Protein AF-A0A9X4IAJ9-F1 (afdb_monomer)

Organism: NCBI:txid2995413

Structure (mmCIF, N/CA/C/O backbone):
data_AF-A0A9X4IAJ9-F1
#
_entry.id   AF-A0A9X4IAJ9-F1
#
loop_
_atom_site.group_PDB
_atom_site.id
_atom_site.type_symbol
_atom_site.label_atom_id
_atom_site.label_alt_id
_atom_site.label_comp_id
_atom_site.label_asym_id
_atom_site.label_entity_id
_atom_site.label_seq_id
_atom_site.pdbx_PDB_ins_code
_atom_site.Cartn_x
_atom_site.Cartn_y
_atom_site.Cartn_z
_atom_site.occupancy
_atom_site.B_iso_or_equiv
_atom_site.auth_seq_id
_atom_site.auth_comp_id
_atom_site.auth_asym_id
_atom_site.auth_atom_id
_atom_site.pdbx_PDB_model_num
ATOM 1 N N . MET A 1 1 ? 5.562 -32.576 -17.576 1.00 44.84 1 MET A N 1
ATOM 2 C CA . MET A 1 1 ? 6.599 -32.861 -16.559 1.00 44.84 1 MET A CA 1
ATOM 3 C C . MET A 1 1 ? 6.839 -31.583 -15.766 1.00 44.84 1 MET A C 1
ATOM 5 O O . MET A 1 1 ? 7.317 -30.620 -16.348 1.00 44.84 1 MET A O 1
ATOM 9 N N . PHE A 1 2 ? 6.427 -31.526 -14.494 1.00 51.34 2 PHE A N 1
ATOM 10 C CA . PHE A 1 2 ? 6.682 -30.369 -13.624 1.00 51.34 2 PHE A CA 1
ATOM 11 C C . PHE A 1 2 ? 8.176 -30.304 -13.288 1.00 51.34 2 PHE A C 1
ATOM 13 O O . PHE A 1 2 ? 8.746 -31.276 -12.798 1.00 51.34 2 PHE A O 1
ATOM 20 N N . ASN A 1 3 ? 8.814 -29.182 -13.615 1.00 57.59 3 ASN A N 1
ATOM 21 C CA . ASN A 1 3 ? 10.263 -29.026 -13.544 1.00 57.59 3 ASN A CA 1
ATOM 22 C 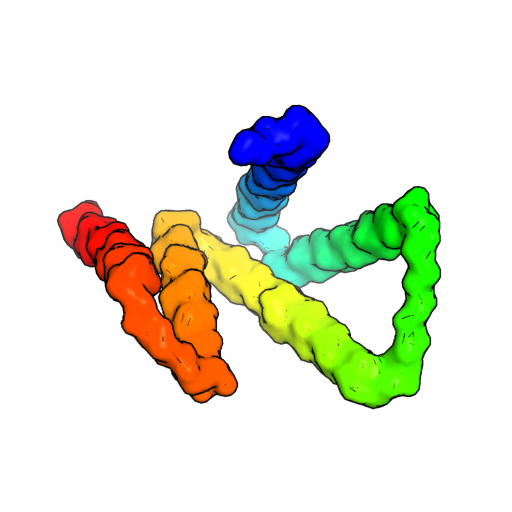C . ASN A 1 3 ? 10.706 -28.733 -12.096 1.00 57.59 3 ASN A C 1
ATOM 24 O O . ASN A 1 3 ? 10.106 -27.893 -11.423 1.00 57.59 3 ASN A O 1
ATOM 28 N N . TYR A 1 4 ? 11.769 -29.377 -11.607 1.00 61.16 4 TYR A N 1
ATOM 29 C CA . TYR A 1 4 ? 12.241 -29.246 -10.214 1.00 61.16 4 TYR A CA 1
ATOM 30 C C . TYR A 1 4 ? 12.636 -27.798 -9.846 1.00 61.16 4 TYR A C 1
ATOM 32 O O . TYR A 1 4 ? 12.451 -27.357 -8.711 1.00 61.16 4 TYR A O 1
ATOM 40 N N . GLN A 1 5 ? 13.098 -27.007 -10.825 1.00 62.19 5 GLN A N 1
ATOM 41 C CA . GLN A 1 5 ? 13.357 -25.572 -10.640 1.00 62.19 5 GLN A CA 1
ATOM 42 C C . GLN A 1 5 ? 12.083 -24.754 -10.389 1.00 62.19 5 GLN A C 1
ATOM 44 O O . GLN A 1 5 ? 12.119 -23.793 -9.625 1.00 62.19 5 GLN A O 1
ATOM 49 N N . GLN A 1 6 ? 10.949 -25.149 -10.970 1.00 65.31 6 GLN A N 1
ATOM 50 C CA . GLN A 1 6 ? 9.673 -24.470 -10.750 1.00 65.31 6 GLN A CA 1
ATOM 51 C C . GLN A 1 6 ? 9.140 -24.753 -9.341 1.00 65.31 6 GLN A C 1
ATOM 53 O O . GLN A 1 6 ? 8.637 -23.843 -8.693 1.00 65.31 6 GLN A O 1
ATOM 58 N N . ILE A 1 7 ? 9.347 -25.968 -8.820 1.00 65.81 7 ILE A N 1
ATOM 59 C CA . ILE A 1 7 ? 8.958 -26.351 -7.451 1.00 65.81 7 ILE A CA 1
ATOM 60 C C . ILE A 1 7 ? 9.735 -25.536 -6.404 1.00 65.81 7 ILE A C 1
ATOM 62 O O . ILE A 1 7 ? 9.128 -24.982 -5.489 1.00 65.81 7 ILE A O 1
ATOM 66 N N . ASN A 1 8 ? 11.054 -25.379 -6.560 1.00 73.00 8 ASN A N 1
ATOM 67 C CA . ASN A 1 8 ? 11.853 -24.546 -5.648 1.00 73.00 8 ASN A CA 1
ATOM 68 C C . ASN A 1 8 ? 11.463 -23.059 -5.697 1.00 73.00 8 ASN A C 1
ATOM 70 O O . ASN A 1 8 ? 11.495 -22.378 -4.671 1.00 73.00 8 ASN A O 1
ATOM 74 N N . SER A 1 9 ? 11.072 -22.551 -6.867 1.00 78.81 9 SER A N 1
ATOM 75 C CA . SER A 1 9 ? 10.577 -21.177 -7.008 1.00 78.81 9 SER A CA 1
ATOM 76 C C . SER A 1 9 ? 9.196 -20.982 -6.377 1.00 78.81 9 SER A C 1
ATOM 78 O O . SER A 1 9 ? 8.953 -19.938 -5.774 1.00 78.81 9 SER A O 1
ATOM 80 N N . ILE A 1 10 ? 8.318 -21.993 -6.439 1.00 86.50 10 ILE A N 1
ATOM 81 C CA . ILE A 1 10 ? 6.991 -21.952 -5.804 1.00 86.50 10 ILE A CA 1
ATOM 82 C C . ILE A 1 10 ? 7.128 -21.808 -4.285 1.00 86.50 10 ILE A C 1
ATOM 84 O O . ILE A 1 10 ? 6.515 -20.912 -3.709 1.00 86.50 10 ILE A O 1
ATOM 88 N N . TRP A 1 11 ? 7.969 -22.619 -3.637 1.00 87.50 11 TRP A N 1
ATOM 89 C CA . TRP A 1 11 ? 8.162 -22.537 -2.183 1.00 87.50 11 TRP A CA 1
ATOM 90 C C . TRP A 1 11 ? 8.704 -21.180 -1.730 1.00 87.50 11 TRP A C 1
ATOM 92 O O . TRP A 1 11 ? 8.230 -20.636 -0.733 1.00 87.50 11 TRP A O 1
ATOM 102 N N . LYS A 1 12 ? 9.646 -20.595 -2.484 1.00 86.69 12 LYS A N 1
ATOM 103 C CA . LYS A 1 12 ? 10.143 -19.236 -2.217 1.00 86.69 12 LYS A CA 1
ATOM 104 C C . LYS A 1 12 ? 9.031 -18.193 -2.352 1.00 86.69 12 LYS A C 1
ATOM 106 O O . LYS A 1 12 ? 8.896 -17.345 -1.477 1.00 86.69 12 LYS A O 1
ATOM 111 N N . GLY A 1 13 ? 8.206 -18.287 -3.398 1.00 88.62 13 GLY A N 1
ATOM 112 C CA . GLY A 1 13 ? 7.057 -17.400 -3.599 1.00 88.62 13 GLY A CA 1
ATOM 113 C C . GLY A 1 13 ? 6.040 -17.483 -2.460 1.00 88.62 13 GLY A C 1
ATOM 114 O O . GLY A 1 13 ? 5.653 -16.453 -1.910 1.00 88.62 13 GLY A O 1
ATOM 115 N N . VAL A 1 14 ? 5.675 -18.699 -2.039 1.00 92.88 14 VAL A N 1
ATOM 116 C CA . VAL A 1 14 ? 4.788 -18.915 -0.883 1.00 92.88 14 VAL A CA 1
ATOM 117 C C . VAL A 1 14 ? 5.377 -18.256 0.362 1.00 92.88 14 VAL A C 1
ATOM 119 O O . VAL A 1 14 ? 4.699 -17.468 1.017 1.00 92.88 14 VAL A O 1
ATOM 122 N N . LEU A 1 15 ? 6.657 -18.496 0.646 1.00 93.44 15 LEU A N 1
ATOM 123 C CA . LEU A 1 15 ? 7.323 -17.947 1.824 1.00 93.44 15 LEU A CA 1
ATOM 124 C C . LEU A 1 15 ? 7.335 -16.407 1.814 1.00 93.44 15 LEU A C 1
ATOM 126 O O . LEU A 1 15 ? 7.013 -15.789 2.828 1.00 93.44 15 LEU A O 1
ATOM 130 N N . TYR A 1 16 ? 7.593 -15.780 0.662 1.00 91.44 16 TYR A N 1
ATOM 131 C CA . TYR A 1 16 ? 7.508 -14.323 0.521 1.00 91.44 16 TYR A CA 1
ATOM 132 C C . TYR A 1 16 ? 6.089 -13.784 0.716 1.00 91.44 16 TYR A C 1
ATOM 134 O O . TYR A 1 16 ? 5.925 -12.780 1.405 1.00 91.44 16 TYR A O 1
ATOM 142 N N . THR A 1 17 ? 5.059 -14.442 0.175 1.00 93.31 17 THR A N 1
ATOM 143 C CA . THR A 1 17 ? 3.665 -13.992 0.359 1.00 93.31 17 THR A CA 1
ATOM 144 C C . THR A 1 17 ? 3.195 -14.107 1.807 1.00 93.31 17 THR A C 1
ATOM 146 O O . THR A 1 17 ? 2.504 -13.210 2.293 1.00 93.31 17 THR A O 1
ATOM 149 N N . VAL A 1 18 ? 3.608 -15.157 2.524 1.00 94.56 18 VAL A N 1
ATOM 150 C CA . VAL A 1 18 ? 3.303 -15.324 3.952 1.00 94.56 18 VAL A CA 1
ATOM 151 C C . VAL A 1 18 ? 3.963 -14.214 4.767 1.00 94.56 18 VAL A C 1
ATOM 153 O O . VAL A 1 18 ? 3.284 -13.554 5.552 1.00 94.56 18 VAL A O 1
ATOM 156 N N . ILE A 1 19 ? 5.255 -13.953 4.539 1.00 95.06 19 ILE A N 1
ATOM 157 C CA . ILE A 1 19 ? 5.979 -12.867 5.217 1.00 95.06 19 ILE A CA 1
ATOM 158 C C . ILE A 1 19 ? 5.342 -11.510 4.897 1.00 95.06 19 ILE A C 1
ATOM 160 O O . ILE A 1 19 ? 5.079 -10.731 5.810 1.00 95.06 19 ILE A O 1
ATOM 164 N N . ALA A 1 20 ? 5.046 -11.236 3.624 1.00 91.06 20 ALA A N 1
ATOM 165 C CA . ALA A 1 20 ? 4.434 -9.981 3.200 1.00 91.06 20 ALA A CA 1
ATOM 166 C C . ALA A 1 20 ? 3.064 -9.764 3.859 1.00 91.06 20 ALA A C 1
ATOM 168 O O . ALA A 1 20 ? 2.818 -8.705 4.431 1.00 91.06 20 ALA A O 1
ATOM 169 N N . THR A 1 21 ? 2.196 -10.778 3.846 1.00 92.38 21 THR A N 1
ATOM 170 C CA . THR A 1 21 ? 0.859 -10.689 4.456 1.00 92.38 21 THR A CA 1
ATOM 171 C C . THR A 1 21 ? 0.957 -10.484 5.965 1.00 92.38 21 THR A C 1
ATOM 173 O O . THR A 1 21 ? 0.247 -9.649 6.519 1.00 92.38 21 THR A O 1
ATOM 176 N N . TYR A 1 22 ? 1.879 -11.185 6.629 1.00 93.44 22 TYR A N 1
ATOM 177 C CA . TYR A 1 22 ? 2.120 -11.031 8.062 1.00 93.44 22 TYR A CA 1
ATOM 178 C C . TYR A 1 22 ? 2.578 -9.608 8.423 1.00 93.44 22 TYR A C 1
ATOM 180 O O . TYR A 1 22 ? 2.026 -8.993 9.338 1.00 93.44 22 TYR A O 1
ATOM 188 N N . LEU A 1 23 ? 3.526 -9.049 7.664 1.00 92.31 23 LEU A N 1
ATOM 189 C CA . LEU A 1 23 ? 3.985 -7.667 7.832 1.00 92.31 23 LEU A CA 1
ATOM 190 C C . LEU A 1 23 ? 2.853 -6.653 7.612 1.00 92.31 23 LEU A C 1
ATOM 192 O O . LEU A 1 23 ? 2.701 -5.725 8.408 1.00 92.31 23 LEU A O 1
ATOM 196 N N . VAL A 1 24 ? 2.025 -6.850 6.581 1.00 89.44 24 VAL A N 1
ATOM 197 C CA . VAL A 1 24 ? 0.851 -6.002 6.308 1.00 89.44 24 VAL A CA 1
ATOM 198 C C . VAL A 1 24 ? -0.159 -6.069 7.456 1.00 89.44 24 VAL A C 1
ATOM 200 O O . VAL A 1 24 ? -0.683 -5.035 7.874 1.00 89.44 24 VAL A O 1
ATOM 203 N N . SER A 1 25 ? -0.415 -7.255 8.011 1.00 89.75 25 SER A N 1
ATOM 204 C CA . SER A 1 25 ? -1.304 -7.414 9.165 1.00 89.75 25 SER A CA 1
ATOM 205 C C . SER A 1 25 ? -0.781 -6.684 10.403 1.00 89.75 25 SER A C 1
ATOM 207 O O . SER A 1 25 ? -1.552 -5.968 11.042 1.00 89.75 25 SER A O 1
ATOM 209 N N . ILE A 1 26 ? 0.516 -6.802 10.715 1.00 90.31 26 ILE A N 1
ATOM 210 C CA . ILE A 1 26 ? 1.138 -6.056 11.822 1.00 90.31 26 ILE A CA 1
ATOM 211 C C . ILE A 1 26 ? 1.002 -4.548 11.595 1.00 90.31 26 ILE A C 1
ATOM 213 O O . ILE A 1 26 ? 0.584 -3.832 12.507 1.00 90.31 26 ILE A O 1
ATOM 217 N N . GLY A 1 27 ? 1.307 -4.076 10.382 1.00 87.00 27 GLY A N 1
ATOM 218 C CA . GLY A 1 27 ? 1.175 -2.667 10.013 1.00 87.00 27 GLY A CA 1
ATOM 219 C C . GLY A 1 27 ? -0.243 -2.148 10.241 1.00 87.00 27 GLY A C 1
ATOM 220 O O . GLY A 1 27 ? -0.429 -1.163 10.949 1.00 87.00 27 GLY A O 1
ATOM 221 N N . ASN A 1 28 ? -1.256 -2.863 9.746 1.00 87.88 28 ASN A N 1
ATOM 222 C CA . ASN A 1 28 ? -2.659 -2.482 9.918 1.00 87.88 28 ASN A CA 1
ATOM 223 C C . ASN A 1 28 ? -3.097 -2.461 11.392 1.00 87.88 28 ASN A C 1
ATOM 225 O O . ASN A 1 28 ? -3.819 -1.548 11.797 1.00 87.88 28 ASN A O 1
ATOM 229 N N . ILE A 1 29 ? -2.655 -3.422 12.213 1.00 87.31 29 ILE A N 1
ATOM 230 C CA . ILE A 1 29 ? -2.967 -3.443 13.651 1.00 87.31 29 ILE A CA 1
ATOM 231 C C . ILE A 1 29 ? -2.331 -2.235 14.341 1.00 87.31 29 ILE A C 1
ATOM 233 O O . ILE A 1 29 ? -3.039 -1.505 15.038 1.00 87.31 29 ILE A O 1
ATOM 237 N N . MET A 1 30 ? -1.041 -1.986 14.103 1.00 86.31 30 MET A N 1
ATOM 238 C CA . MET A 1 30 ? -0.316 -0.854 14.683 1.00 86.31 30 MET A CA 1
ATOM 239 C C . MET A 1 30 ?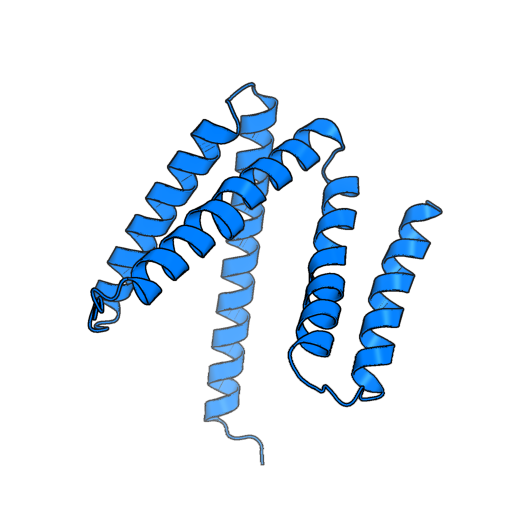 -0.944 0.481 14.267 1.00 86.31 30 MET A C 1
ATOM 241 O O . MET A 1 30 ? -1.282 1.294 15.126 1.00 86.31 30 MET A O 1
ATOM 245 N N . SER A 1 31 ? -1.205 0.676 12.972 1.00 85.31 31 SER A N 1
ATOM 246 C CA . SER A 1 31 ? -1.863 1.878 12.451 1.00 85.31 31 SER A CA 1
ATOM 247 C C . SER A 1 31 ? -3.269 2.061 13.024 1.00 85.31 31 SER A C 1
ATOM 249 O O . SER A 1 31 ? -3.629 3.173 13.414 1.00 85.31 31 SER A O 1
ATOM 251 N N . SER A 1 32 ? -4.057 0.987 13.157 1.00 8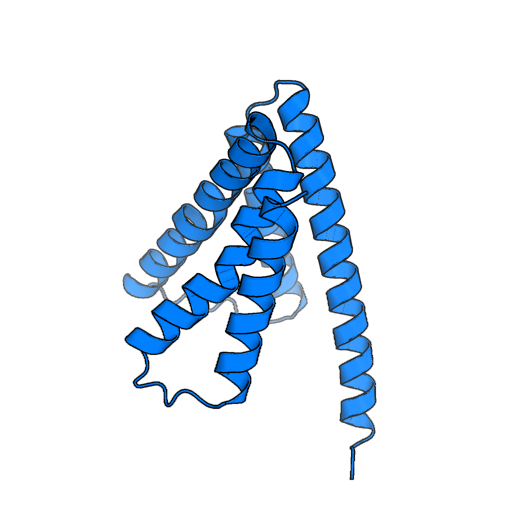1.19 32 SER A N 1
ATOM 252 C CA . SER A 1 32 ? -5.385 1.062 13.781 1.00 81.19 32 SER A CA 1
ATOM 253 C C . SER A 1 32 ? -5.305 1.419 15.270 1.00 81.19 32 SER A C 1
ATOM 255 O O . SER A 1 32 ? -6.136 2.177 15.770 1.00 81.19 32 SER A O 1
ATOM 257 N N . HIS A 1 33 ? -4.290 0.916 15.977 1.00 83.19 33 HIS A N 1
ATOM 258 C CA . HIS A 1 33 ? -4.074 1.189 17.392 1.00 83.19 33 HIS A CA 1
ATOM 259 C C . HIS A 1 33 ? -3.665 2.650 17.611 1.00 83.19 33 HIS A C 1
ATOM 261 O O . HIS A 1 33 ? -4.282 3.338 18.423 1.00 83.19 33 HIS A O 1
ATOM 267 N N . MET A 1 34 ? -2.712 3.158 16.824 1.00 83.31 34 MET A N 1
ATOM 268 C CA . MET A 1 34 ? -2.300 4.568 16.844 1.00 83.31 34 MET A CA 1
ATOM 269 C C . MET A 1 34 ? -3.473 5.505 16.514 1.00 83.31 34 MET A C 1
ATOM 271 O O . MET A 1 34 ? -3.687 6.502 17.203 1.00 83.31 34 MET 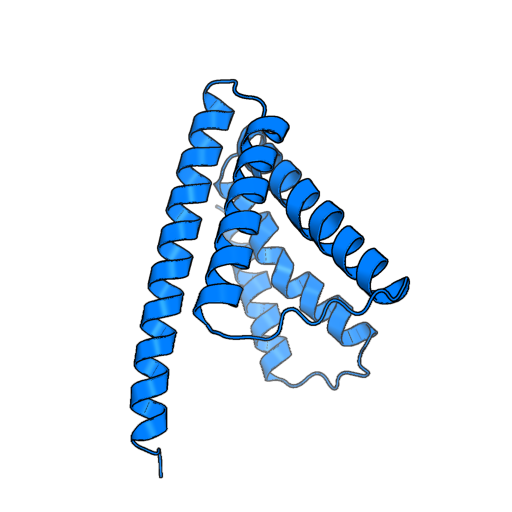A O 1
ATOM 275 N N . SER A 1 35 ? -4.300 5.133 15.532 1.00 81.06 35 SER A N 1
ATOM 276 C CA . SER A 1 35 ? -5.491 5.902 15.135 1.00 81.06 35 SER A CA 1
ATOM 277 C C . SER A 1 35 ? -6.557 5.978 16.240 1.00 81.06 35 SER A C 1
ATOM 279 O O . SER A 1 35 ? -7.265 6.985 16.345 1.00 81.06 35 SER A O 1
ATOM 281 N N . LYS A 1 36 ? -6.672 4.932 17.077 1.00 78.19 36 LYS A N 1
ATOM 282 C CA . LYS A 1 36 ? -7.556 4.889 18.260 1.00 78.19 36 LYS A CA 1
ATOM 283 C C . LYS A 1 36 ? -7.014 5.700 19.439 1.00 78.19 36 LYS A C 1
ATOM 285 O O . LYS A 1 36 ? -7.808 6.223 20.211 1.00 78.19 36 LYS A O 1
ATOM 290 N N . GLN A 1 37 ? -5.694 5.841 19.560 1.00 80.81 37 GLN A N 1
ATOM 291 C CA . GLN A 1 37 ? -5.042 6.659 20.592 1.00 80.81 37 GLN A CA 1
ATOM 292 C C . GLN A 1 37 ? -5.093 8.174 20.307 1.00 80.81 37 GLN A C 1
ATOM 294 O O . GLN A 1 37 ? -4.531 8.960 21.062 1.00 80.81 37 GLN A O 1
ATOM 299 N N . GLY A 1 38 ? -5.763 8.601 19.232 1.00 75.75 38 GLY A N 1
ATOM 300 C CA . GLY A 1 38 ? -5.917 10.018 18.890 1.00 75.75 38 GLY A CA 1
ATOM 301 C C . GLY A 1 38 ? -4.773 10.600 18.059 1.00 75.75 38 GLY A C 1
ATOM 302 O O . GLY A 1 38 ? -4.787 11.797 17.787 1.00 75.75 38 GLY A O 1
ATOM 303 N N . ILE A 1 39 ? -3.816 9.777 17.612 1.00 79.81 39 ILE A N 1
ATOM 304 C CA . ILE A 1 39 ? -2.816 10.199 16.626 1.00 79.81 39 ILE A CA 1
ATOM 305 C C . ILE A 1 39 ? -3.527 10.408 15.288 1.00 79.81 39 ILE A C 1
ATOM 307 O O . ILE A 1 39 ? -4.352 9.588 14.871 1.00 79.81 39 ILE A O 1
ATOM 311 N N . ASP A 1 40 ? -3.210 11.516 14.622 1.00 84.44 40 ASP A N 1
ATOM 312 C CA . ASP A 1 40 ? -3.777 11.824 13.319 1.00 84.44 40 ASP A CA 1
ATOM 313 C C . ASP A 1 40 ? -3.355 10.780 12.270 1.00 84.44 40 ASP A C 1
ATOM 315 O O . ASP A 1 40 ? -2.168 10.476 12.088 1.00 84.44 40 ASP A O 1
ATOM 319 N N . VAL A 1 41 ? -4.354 10.230 11.577 1.00 84.50 41 VAL A N 1
ATOM 320 C CA . VAL A 1 41 ? -4.204 9.140 10.601 1.00 84.50 41 VAL A CA 1
ATOM 321 C C . VAL A 1 41 ? -3.340 9.592 9.428 1.00 84.50 41 VAL A C 1
ATOM 323 O O . VAL A 1 41 ? -2.527 8.816 8.916 1.00 84.50 41 VAL A O 1
ATOM 326 N N . VAL A 1 42 ? -3.469 10.863 9.039 1.00 87.00 42 VAL A N 1
ATOM 327 C CA . VAL A 1 42 ? -2.709 11.458 7.936 1.00 87.00 42 VAL A CA 1
ATOM 328 C C . VAL A 1 42 ? -1.219 11.479 8.264 1.00 87.00 42 VAL A C 1
ATOM 330 O O . VAL A 1 42 ? -0.406 11.017 7.460 1.00 87.00 42 VAL A O 1
ATOM 333 N N . SER A 1 43 ? -0.851 11.951 9.459 1.00 87.75 43 SER A N 1
ATOM 334 C CA . SER A 1 43 ? 0.550 12.040 9.887 1.00 87.75 43 SER A CA 1
ATOM 335 C C . SER A 1 43 ? 1.205 10.661 10.001 1.00 87.75 43 SER A C 1
ATOM 337 O O . SER A 1 43 ? 2.271 10.432 9.426 1.00 87.75 43 SER A O 1
ATOM 339 N N . SER A 1 44 ? 0.542 9.711 10.671 1.00 86.75 44 SER A N 1
ATOM 340 C CA . SER A 1 44 ? 1.066 8.348 10.844 1.00 86.75 44 SER A CA 1
ATOM 341 C C . SER A 1 44 ? 1.267 7.634 9.501 1.00 86.75 44 SER A C 1
ATOM 343 O O . SER A 1 44 ? 2.326 7.050 9.259 1.00 86.75 44 SER A O 1
ATOM 345 N N . THR A 1 45 ? 0.293 7.747 8.594 1.00 89.19 45 THR A N 1
ATOM 346 C CA . THR A 1 45 ? 0.371 7.148 7.253 1.00 89.19 45 THR A CA 1
ATOM 347 C C . THR A 1 45 ? 1.468 7.787 6.405 1.00 89.19 45 THR A C 1
ATOM 349 O O . THR A 1 45 ? 2.211 7.078 5.729 1.00 89.19 45 THR A O 1
ATOM 352 N N . SER A 1 46 ? 1.620 9.113 6.473 1.00 90.00 46 SER A N 1
ATOM 353 C CA . SER A 1 46 ? 2.654 9.835 5.719 1.00 90.00 46 SER A CA 1
ATOM 354 C C . SER A 1 46 ? 4.056 9.380 6.120 1.00 90.00 46 SER A C 1
ATOM 356 O O . SER A 1 46 ? 4.864 9.050 5.252 1.00 90.00 46 SER A O 1
ATOM 358 N N . TRP A 1 47 ? 4.329 9.273 7.426 1.00 90.38 47 TRP A N 1
ATOM 359 C CA . TRP A 1 47 ? 5.598 8.728 7.914 1.00 90.38 47 TRP A CA 1
ATOM 360 C C . TRP A 1 47 ? 5.806 7.281 7.464 1.00 90.38 47 TRP A C 1
ATOM 362 O O . TRP A 1 47 ? 6.883 6.948 6.970 1.00 90.38 47 TRP A O 1
ATOM 372 N N . GLY A 1 48 ? 4.774 6.437 7.554 1.00 89.56 48 GLY A N 1
ATOM 373 C CA . GLY A 1 48 ? 4.837 5.050 7.086 1.00 89.56 48 GLY A CA 1
ATOM 374 C C . GLY A 1 48 ? 5.220 4.928 5.607 1.00 89.56 48 GLY A C 1
ATOM 375 O O . GLY A 1 48 ? 6.088 4.127 5.259 1.00 89.56 48 GLY A O 1
ATOM 376 N N . LEU A 1 49 ? 4.635 5.759 4.743 1.00 92.25 49 LEU A N 1
ATOM 377 C CA . LEU A 1 49 ? 4.931 5.761 3.308 1.00 92.25 49 LEU A CA 1
ATOM 378 C C . LEU A 1 49 ? 6.320 6.312 2.985 1.00 92.25 49 LEU A C 1
ATOM 380 O O . LEU A 1 49 ? 6.978 5.780 2.091 1.00 92.25 49 LEU A O 1
ATOM 384 N N . ILE A 1 50 ? 6.800 7.313 3.729 1.00 93.25 50 ILE A N 1
ATOM 385 C CA . ILE A 1 50 ? 8.176 7.814 3.595 1.00 93.25 50 ILE A CA 1
ATOM 386 C C . ILE A 1 50 ? 9.173 6.698 3.921 1.00 93.25 50 ILE A C 1
ATOM 388 O O . ILE A 1 50 ? 10.057 6.409 3.111 1.00 93.25 50 ILE A O 1
ATOM 392 N N . TYR A 1 51 ? 9.012 6.022 5.064 1.00 92.19 51 TYR A N 1
ATOM 393 C CA . TYR A 1 51 ? 9.886 4.904 5.429 1.00 92.19 51 TYR A CA 1
ATOM 394 C C . TYR A 1 51 ? 9.787 3.752 4.421 1.00 92.19 51 TYR A C 1
ATOM 396 O O . TYR A 1 51 ? 10.815 3.208 4.020 1.00 92.19 51 TYR A O 1
ATOM 404 N N . GLY A 1 52 ? 8.581 3.422 3.947 1.00 91.44 52 GLY A N 1
ATOM 405 C CA . GLY A 1 52 ? 8.370 2.405 2.912 1.00 91.44 52 GLY A CA 1
ATOM 406 C C . GLY A 1 52 ? 9.060 2.743 1.586 1.00 91.44 52 GLY A C 1
ATOM 407 O O . GLY A 1 52 ? 9.701 1.877 0.985 1.00 91.44 52 GLY A O 1
ATOM 408 N N . GLY A 1 53 ? 8.997 4.005 1.157 1.00 92.12 53 GLY A N 1
ATOM 409 C CA . GLY A 1 53 ? 9.684 4.496 -0.038 1.00 92.12 53 GLY A CA 1
ATOM 410 C C . GLY A 1 53 ? 11.207 4.429 0.090 1.00 92.12 53 GLY A C 1
ATOM 411 O O . GLY A 1 53 ? 11.874 3.939 -0.819 1.00 92.12 53 GLY A O 1
ATOM 412 N N . ILE A 1 54 ? 11.756 4.836 1.240 1.00 93.88 54 ILE A N 1
ATOM 413 C CA . ILE A 1 54 ? 13.201 4.757 1.518 1.00 93.88 54 ILE A CA 1
ATOM 414 C C . ILE A 1 54 ? 13.681 3.301 1.517 1.00 93.88 54 ILE A C 1
ATOM 416 O O . ILE A 1 54 ? 14.682 2.988 0.874 1.00 93.88 54 ILE A O 1
ATOM 420 N N . ILE A 1 55 ? 12.962 2.400 2.192 1.00 93.19 55 ILE A N 1
ATOM 421 C CA . ILE A 1 55 ? 13.300 0.968 2.219 1.00 93.19 55 ILE A CA 1
ATOM 422 C C . ILE A 1 55 ? 13.265 0.387 0.804 1.00 93.19 55 ILE A C 1
ATOM 424 O O . ILE A 1 55 ? 14.187 -0.328 0.415 1.00 93.19 55 ILE A O 1
ATOM 428 N N . SER A 1 56 ? 12.248 0.738 0.014 1.00 90.25 56 SER A N 1
ATOM 429 C CA . SER A 1 56 ? 12.138 0.299 -1.381 1.00 90.25 56 SER A CA 1
ATOM 430 C C . SER A 1 56 ? 13.319 0.797 -2.220 1.00 90.25 56 SER A C 1
ATOM 432 O O . SER A 1 56 ? 13.902 0.019 -2.971 1.00 90.25 56 SER A O 1
ATOM 434 N N . ALA A 1 57 ? 13.735 2.056 -2.048 1.00 89.75 57 ALA A N 1
ATOM 435 C CA . ALA A 1 57 ? 14.898 2.615 -2.737 1.00 89.75 57 ALA A CA 1
ATOM 436 C C . ALA A 1 57 ? 16.205 1.892 -2.360 1.00 89.75 57 ALA A C 1
ATOM 438 O O . ALA A 1 57 ? 16.978 1.519 -3.243 1.00 89.75 57 ALA A O 1
ATOM 439 N N . ILE A 1 58 ? 16.430 1.622 -1.069 1.00 91.75 58 ILE A N 1
ATOM 440 C CA . ILE A 1 58 ? 17.592 0.850 -0.593 1.00 91.75 58 ILE A CA 1
ATOM 441 C C . ILE A 1 58 ? 17.578 -0.569 -1.177 1.00 91.75 58 ILE A C 1
ATOM 443 O O . ILE A 1 58 ? 18.619 -1.086 -1.579 1.00 91.75 58 ILE A O 1
ATOM 447 N N . MET A 1 59 ? 16.404 -1.199 -1.254 1.00 89.25 59 MET A N 1
ATOM 448 C CA . MET A 1 59 ? 16.264 -2.560 -1.767 1.00 89.25 59 MET A CA 1
ATOM 449 C C . MET A 1 59 ? 16.577 -2.650 -3.265 1.00 89.25 59 MET A C 1
ATOM 451 O O . MET A 1 59 ? 17.242 -3.593 -3.689 1.00 89.25 59 MET A O 1
ATOM 455 N N . VAL A 1 60 ? 16.177 -1.648 -4.055 1.00 89.75 60 VAL A N 1
ATOM 456 C CA . VAL A 1 60 ? 16.533 -1.550 -5.482 1.00 89.75 60 VAL A CA 1
ATOM 457 C C . VAL A 1 60 ? 18.050 -1.445 -5.665 1.00 89.75 60 VAL A C 1
ATOM 459 O O . VAL A 1 60 ? 18.610 -2.176 -6.483 1.00 89.75 60 VAL A O 1
ATOM 462 N N . LEU A 1 61 ? 18.720 -0.618 -4.851 1.00 87.00 61 LEU A N 1
ATOM 463 C CA . LEU A 1 61 ? 20.184 -0.497 -4.857 1.00 87.00 61 LEU A CA 1
ATOM 464 C C . LEU A 1 61 ? 20.870 -1.814 -4.470 1.00 87.00 61 LEU A C 1
ATOM 466 O O . LEU A 1 61 ? 21.844 -2.210 -5.104 1.00 87.00 61 LEU A O 1
ATOM 470 N N . TYR A 1 62 ? 20.348 -2.518 -3.461 1.00 90.44 62 TYR A N 1
ATOM 471 C CA . TYR A 1 62 ? 20.895 -3.805 -3.021 1.00 90.44 62 TYR A CA 1
ATOM 472 C C . TYR A 1 62 ? 20.732 -4.910 -4.074 1.00 90.44 62 TYR A C 1
ATOM 474 O O . TYR A 1 62 ? 21.611 -5.754 -4.233 1.00 90.44 62 TYR A O 1
ATOM 482 N N . CYS A 1 63 ? 19.624 -4.904 -4.816 1.00 87.44 63 CYS A N 1
ATOM 483 C CA . CYS A 1 63 ? 19.384 -5.858 -5.896 1.00 87.44 63 CYS A CA 1
ATOM 484 C C . CYS A 1 63 ? 20.182 -5.562 -7.179 1.00 87.44 63 CYS A C 1
ATOM 486 O O . CYS A 1 63 ? 20.161 -6.392 -8.086 1.00 87.44 63 CYS A O 1
ATOM 488 N N . GLY A 1 64 ? 20.887 -4.427 -7.262 1.00 82.50 64 GLY A N 1
ATOM 489 C CA . GLY A 1 64 ? 21.709 -4.068 -8.420 1.00 82.50 64 GLY A CA 1
ATOM 490 C C . GLY A 1 64 ? 20.906 -3.690 -9.666 1.00 82.50 64 GLY A C 1
ATOM 491 O O . GLY A 1 64 ? 21.420 -3.809 -10.774 1.00 82.50 64 GLY A O 1
ATOM 492 N N . TYR A 1 65 ? 19.649 -3.269 -9.506 1.00 80.81 65 TYR A N 1
ATOM 493 C CA . TYR A 1 65 ? 18.858 -2.752 -10.622 1.00 80.81 65 TYR A CA 1
ATOM 494 C C . TYR A 1 65 ? 19.272 -1.314 -10.940 1.00 80.81 65 TYR A C 1
ATOM 496 O O . TYR A 1 65 ? 19.392 -0.482 -10.037 1.00 80.81 65 TYR A O 1
ATOM 504 N N . ASP A 1 66 ? 19.431 -1.007 -12.228 1.00 75.69 66 ASP A N 1
ATOM 505 C CA . ASP A 1 66 ? 19.676 0.360 -12.674 1.00 75.69 66 ASP A CA 1
ATOM 506 C C . ASP A 1 66 ? 18.464 1.238 -12.350 1.00 75.69 66 ASP A C 1
ATOM 508 O O . ASP A 1 66 ? 17.336 0.972 -12.775 1.00 75.69 66 ASP A O 1
ATOM 512 N N . PHE A 1 67 ? 18.691 2.312 -11.593 1.00 69.06 67 PHE A N 1
ATOM 513 C CA . PHE A 1 67 ? 17.664 3.303 -11.280 1.00 69.06 67 PHE A CA 1
ATOM 514 C C . PHE A 1 67 ? 17.443 4.213 -12.499 1.00 69.06 67 PHE A C 1
ATOM 516 O O . PHE A 1 67 ? 17.822 5.385 -12.511 1.00 69.06 67 PHE A O 1
ATOM 523 N N . THR A 1 68 ? 16.880 3.656 -13.574 1.00 74.25 68 THR A N 1
ATOM 524 C CA . THR A 1 68 ? 16.627 4.377 -14.826 1.00 74.25 68 THR A CA 1
ATOM 525 C C . THR A 1 68 ? 15.379 5.245 -14.685 1.00 74.25 68 THR A C 1
ATOM 527 O O . THR A 1 68 ? 14.287 4.890 -15.127 1.00 74.25 68 THR A O 1
ATOM 530 N N . VAL A 1 69 ? 15.523 6.407 -14.049 1.00 72.81 69 VAL A N 1
ATOM 531 C CA . VAL A 1 69 ? 14.458 7.416 -14.037 1.00 72.81 69 VAL A CA 1
ATOM 532 C C . VAL A 1 69 ? 14.421 8.081 -15.402 1.00 72.81 69 VAL A C 1
ATOM 534 O O . VAL A 1 69 ? 15.220 8.963 -15.714 1.00 72.81 69 VAL A O 1
ATOM 537 N N . ILE A 1 70 ? 13.470 7.654 -16.225 1.00 79.25 70 ILE A N 1
ATOM 538 C CA . ILE A 1 70 ? 13.140 8.358 -17.457 1.00 79.25 70 ILE A CA 1
ATOM 539 C C . ILE A 1 70 ? 12.441 9.648 -17.027 1.00 79.25 70 ILE A C 1
ATOM 541 O O . ILE A 1 70 ? 11.301 9.617 -16.566 1.00 79.25 70 ILE A O 1
ATOM 545 N N . LEU A 1 71 ? 13.124 10.788 -17.158 1.00 81.31 71 LEU A N 1
ATOM 546 C CA . LEU A 1 71 ? 12.579 12.125 -16.882 1.00 81.31 71 LEU A CA 1
ATOM 547 C C . LEU A 1 71 ? 11.572 12.556 -17.968 1.00 81.31 71 LEU A C 1
ATOM 549 O O . LEU A 1 71 ? 11.669 13.636 -18.542 1.00 81.31 71 LEU A O 1
ATOM 553 N N . SER A 1 72 ? 10.612 11.685 -18.272 1.00 90.31 72 SER A N 1
ATOM 554 C CA . SER A 1 72 ? 9.449 12.001 -19.090 1.00 90.31 72 SER A CA 1
ATOM 555 C C . SER A 1 72 ? 8.335 12.523 -18.190 1.00 90.31 72 SER A C 1
ATOM 557 O O . SER A 1 72 ? 8.117 12.017 -17.085 1.00 90.31 72 SER A O 1
ATOM 559 N N . VAL A 1 73 ? 7.595 13.511 -18.689 1.00 91.94 73 VAL A N 1
ATOM 560 C CA . VAL A 1 73 ? 6.417 14.062 -18.007 1.00 91.94 73 VAL A CA 1
ATOM 561 C C . VAL A 1 73 ? 5.409 12.951 -17.698 1.00 91.94 73 VAL A C 1
ATOM 563 O O . VAL A 1 73 ? 4.874 12.901 -16.595 1.00 91.94 73 VAL A O 1
ATOM 566 N N . GLU A 1 74 ? 5.219 12.004 -18.619 1.00 92.25 74 GLU A N 1
ATOM 567 C CA . GLU A 1 74 ? 4.302 10.871 -18.444 1.00 92.25 74 GLU A CA 1
ATOM 568 C C . GLU A 1 74 ? 4.707 9.952 -17.282 1.00 92.25 74 GLU A C 1
ATOM 570 O O . GLU A 1 74 ? 3.852 9.525 -16.502 1.00 92.25 74 GLU A O 1
ATOM 575 N N . TYR A 1 75 ? 6.009 9.684 -17.122 1.00 90.56 75 TYR A N 1
ATOM 576 C CA . TYR A 1 75 ? 6.530 8.840 -16.041 1.00 90.56 75 TYR A CA 1
ATOM 577 C C . TYR A 1 75 ? 6.316 9.499 -14.676 1.00 90.56 75 TYR A C 1
ATOM 579 O O . TYR A 1 75 ? 5.788 8.875 -13.754 1.00 90.56 75 TYR A O 1
ATOM 587 N N . ILE A 1 76 ? 6.672 10.781 -14.559 1.00 92.19 76 ILE A N 1
ATOM 588 C CA . ILE A 1 76 ? 6.533 11.537 -13.309 1.00 92.19 76 ILE A CA 1
ATOM 589 C C . ILE A 1 76 ? 5.057 11.686 -12.931 1.00 92.19 76 ILE A C 1
ATOM 591 O O . ILE A 1 76 ? 4.702 11.470 -11.772 1.00 92.19 76 ILE A O 1
ATOM 595 N N . LEU A 1 77 ? 4.187 12.003 -13.896 1.00 94.50 77 LEU A N 1
ATOM 596 C CA . LEU A 1 77 ? 2.748 12.111 -13.653 1.00 94.50 77 LEU A CA 1
ATOM 597 C C . LEU A 1 77 ? 2.146 10.777 -13.207 1.00 94.50 77 LEU A C 1
ATOM 599 O O . LEU A 1 77 ? 1.389 10.758 -12.239 1.00 94.50 77 LEU A O 1
ATOM 603 N N . SER A 1 78 ? 2.513 9.666 -13.850 1.00 93.31 78 SER A N 1
ATOM 604 C CA . SER A 1 78 ? 2.028 8.333 -13.467 1.00 93.31 78 SER A CA 1
ATOM 605 C C . SER A 1 78 ? 2.491 7.944 -12.061 1.00 93.31 78 SER A C 1
ATOM 607 O O . SER A 1 78 ? 1.700 7.442 -11.260 1.00 93.31 78 SER A O 1
ATOM 609 N N . LEU A 1 79 ? 3.754 8.227 -11.727 1.00 91.88 79 LEU A N 1
ATOM 610 C CA . LEU A 1 79 ? 4.324 7.951 -10.408 1.00 91.88 79 LEU A CA 1
ATOM 611 C C . LEU A 1 79 ? 3.651 8.784 -9.306 1.00 91.88 79 LEU A C 1
ATOM 613 O O . LEU A 1 79 ? 3.302 8.253 -8.247 1.00 91.88 79 LEU A O 1
ATOM 617 N N . LEU A 1 80 ? 3.443 10.081 -9.549 1.00 93.62 80 LEU A N 1
ATOM 618 C CA . LEU A 1 80 ? 2.746 10.971 -8.617 1.00 93.62 80 LEU A CA 1
ATOM 619 C C . LEU A 1 80 ? 1.283 10.563 -8.447 1.00 93.62 80 LEU A C 1
ATOM 621 O O . LEU A 1 80 ? 0.794 10.497 -7.320 1.00 93.62 80 LEU A O 1
ATOM 625 N N . TYR A 1 81 ? 0.600 10.238 -9.544 1.00 93.62 81 TYR A N 1
ATOM 626 C CA . TYR A 1 81 ? -0.787 9.790 -9.502 1.00 93.62 81 TYR A CA 1
ATOM 627 C C . TYR A 1 81 ? -0.937 8.529 -8.643 1.00 93.62 81 TYR A C 1
ATOM 629 O O . TYR A 1 81 ? -1.755 8.498 -7.722 1.00 93.62 81 TYR A O 1
ATOM 637 N N . LEU A 1 82 ? -0.092 7.522 -8.880 1.00 92.81 82 LEU A N 1
ATOM 638 C CA . LEU A 1 82 ? -0.152 6.255 -8.159 1.00 92.81 82 LEU A CA 1
ATOM 639 C C . LEU A 1 82 ? 0.230 6.411 -6.677 1.00 92.81 82 LEU A C 1
ATOM 641 O O . LEU A 1 82 ? -0.471 5.915 -5.797 1.00 92.81 82 LEU A O 1
ATOM 645 N N . SER A 1 83 ? 1.315 7.125 -6.373 1.00 93.69 83 SER A N 1
ATOM 646 C CA . SER A 1 83 ? 1.779 7.289 -4.987 1.00 93.69 83 SER A CA 1
ATOM 647 C C . SER A 1 83 ? 0.835 8.138 -4.130 1.00 93.69 83 SER A C 1
ATOM 649 O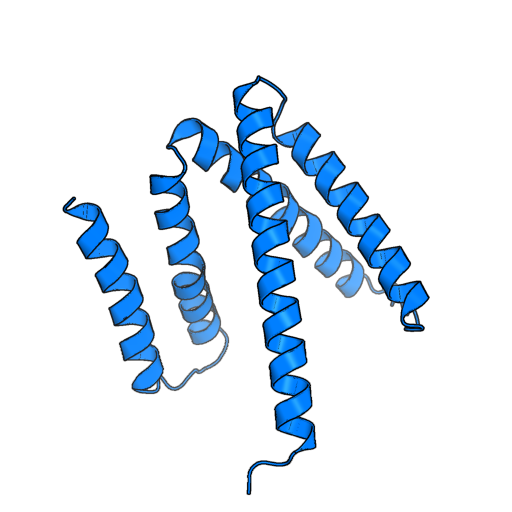 O . SER A 1 83 ? 0.605 7.810 -2.964 1.00 93.69 83 SER A O 1
ATOM 651 N N . ILE A 1 84 ? 0.249 9.197 -4.689 1.00 93.38 84 ILE A N 1
ATOM 652 C CA . ILE A 1 84 ? -0.618 10.104 -3.932 1.00 93.38 84 ILE A CA 1
ATOM 653 C C . ILE A 1 84 ? -2.045 9.557 -3.878 1.00 93.38 84 ILE A C 1
ATOM 655 O O . ILE A 1 84 ? -2.559 9.306 -2.789 1.00 93.38 84 ILE A O 1
ATOM 659 N N . PHE A 1 85 ? -2.693 9.348 -5.027 1.00 93.25 8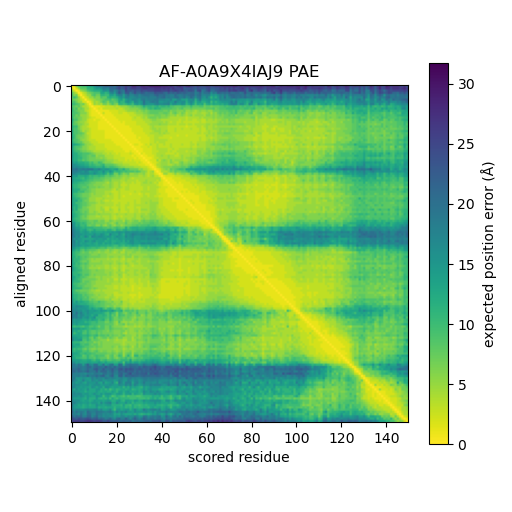5 PHE A N 1
ATOM 660 C CA . PHE A 1 85 ? -4.115 8.996 -5.055 1.00 93.25 85 PHE A CA 1
ATOM 661 C C . PHE A 1 85 ? -4.352 7.518 -4.748 1.00 93.25 85 PHE A C 1
ATOM 663 O O . PHE A 1 85 ? -5.206 7.200 -3.919 1.00 93.25 85 PHE A O 1
ATOM 670 N N . CYS A 1 86 ? -3.597 6.613 -5.375 1.00 90.31 86 CYS A N 1
ATOM 671 C CA . CYS A 1 86 ? -3.816 5.177 -5.190 1.00 90.31 86 CYS A CA 1
ATOM 672 C C . CYS A 1 86 ? -3.224 4.641 -3.883 1.00 90.31 86 CYS A C 1
ATOM 674 O O . CYS A 1 86 ? -3.776 3.691 -3.337 1.00 90.31 86 CYS A O 1
ATOM 676 N N . THR A 1 87 ? -2.144 5.238 -3.372 1.00 92.25 87 THR A N 1
ATOM 677 C CA . THR A 1 87 ? -1.504 4.778 -2.131 1.00 92.25 87 THR A CA 1
ATOM 678 C C . THR A 1 87 ? -1.853 5.670 -0.941 1.00 92.25 87 THR A C 1
ATOM 680 O O . THR A 1 87 ? -2.552 5.214 -0.038 1.00 92.25 87 THR A O 1
ATOM 683 N N . ALA A 1 88 ? -1.406 6.931 -0.906 1.00 92.50 88 ALA A N 1
ATOM 684 C CA . ALA A 1 88 ? -1.544 7.767 0.292 1.00 92.50 88 ALA A CA 1
ATOM 685 C C . ALA A 1 88 ? -3.004 8.056 0.665 1.00 92.50 88 ALA A C 1
ATOM 687 O O . ALA A 1 88 ? -3.430 7.764 1.785 1.00 92.50 88 ALA A O 1
ATOM 688 N N . VAL A 1 89 ? -3.787 8.582 -0.278 1.00 93.00 89 VAL A N 1
ATOM 689 C CA . VAL A 1 89 ? -5.199 8.919 -0.046 1.00 93.00 89 VAL A CA 1
ATOM 690 C C . VAL A 1 89 ? -6.015 7.659 0.236 1.00 93.00 89 VAL A C 1
ATOM 692 O O . VAL A 1 89 ? -6.780 7.634 1.199 1.00 93.00 89 VAL A O 1
ATOM 695 N N . ALA A 1 90 ? -5.819 6.591 -0.542 1.00 90.19 90 ALA A N 1
ATOM 696 C CA . ALA A 1 90 ? -6.530 5.331 -0.333 1.00 90.19 90 ALA A CA 1
ATOM 697 C C . ALA A 1 90 ? -6.273 4.737 1.060 1.00 90.19 90 ALA A C 1
ATOM 699 O O . ALA A 1 90 ? -7.213 4.288 1.716 1.00 90.19 90 ALA A O 1
ATOM 700 N N . PHE A 1 91 ? -5.026 4.767 1.542 1.00 88.75 91 PHE A N 1
ATOM 701 C CA . PHE A 1 91 ? -4.681 4.204 2.847 1.00 88.75 91 PHE A CA 1
ATOM 702 C C . PHE A 1 91 ? -5.234 5.043 4.005 1.00 88.75 91 PHE A C 1
ATOM 704 O O . PHE A 1 91 ? -5.752 4.487 4.974 1.00 88.75 91 PHE A O 1
ATOM 711 N N . ILE A 1 92 ? -5.207 6.374 3.879 1.00 91.12 92 ILE A N 1
ATOM 712 C CA . ILE A 1 92 ? -5.836 7.281 4.851 1.00 91.12 92 ILE A CA 1
ATOM 713 C C . ILE A 1 92 ? -7.345 7.026 4.919 1.00 91.12 92 ILE A C 1
ATOM 715 O O . ILE A 1 92 ? -7.890 6.862 6.010 1.00 91.12 92 ILE A O 1
ATOM 719 N N . LEU A 1 93 ? -8.021 6.947 3.767 1.00 90.00 93 LEU A N 1
ATOM 720 C CA . LEU A 1 93 ? -9.455 6.652 3.702 1.00 90.00 93 LEU A CA 1
ATOM 721 C C . LEU A 1 93 ? -9.778 5.276 4.293 1.00 90.00 93 LEU A C 1
ATOM 723 O O . LEU A 1 93 ? -10.743 5.147 5.041 1.00 90.00 93 LEU A O 1
ATOM 727 N N . TYR A 1 94 ? -8.954 4.266 4.013 1.00 88.50 94 TYR A N 1
ATOM 728 C CA . TYR A 1 94 ? -9.099 2.924 4.573 1.00 88.50 94 TYR A CA 1
ATOM 729 C C . TYR A 1 94 ? -8.985 2.916 6.104 1.00 88.50 94 TYR A C 1
ATOM 731 O O . TYR A 1 94 ? -9.848 2.354 6.782 1.00 88.50 94 TYR A O 1
ATOM 739 N N . LEU A 1 95 ? -7.966 3.568 6.671 1.00 87.38 95 LEU A N 1
ATOM 740 C CA . LEU A 1 95 ? -7.795 3.643 8.124 1.00 87.38 95 LEU A CA 1
ATOM 741 C C . LEU A 1 95 ? -8.885 4.486 8.796 1.00 87.38 95 LEU A C 1
ATOM 743 O O . LEU A 1 95 ? -9.355 4.112 9.871 1.00 87.38 95 LEU A O 1
ATOM 747 N N . ASN A 1 96 ? -9.332 5.572 8.160 1.00 87.62 96 ASN A N 1
ATOM 748 C CA . ASN A 1 96 ? -10.483 6.346 8.630 1.00 87.62 96 ASN A CA 1
ATOM 749 C C . ASN A 1 96 ? -11.760 5.496 8.629 1.00 87.62 96 ASN A C 1
ATOM 751 O O . ASN A 1 96 ? -12.478 5.478 9.626 1.00 87.62 96 ASN A O 1
ATOM 755 N N . LEU A 1 97 ? -11.991 4.706 7.577 1.00 86.38 97 LEU A N 1
ATOM 756 C CA . LEU A 1 97 ? -13.125 3.786 7.507 1.00 86.38 97 LEU A CA 1
ATOM 757 C C . LEU A 1 97 ? -13.071 2.731 8.624 1.00 86.38 97 LEU A C 1
ATOM 759 O O . LEU A 1 97 ? -14.085 2.471 9.270 1.00 86.38 97 LEU A O 1
ATOM 763 N N . ILE A 1 98 ? -11.893 2.161 8.905 1.00 84.50 98 ILE A N 1
ATOM 764 C CA . ILE A 1 98 ? -11.703 1.243 10.043 1.00 84.50 98 ILE A CA 1
ATOM 765 C C . ILE A 1 98 ? -11.988 1.948 11.373 1.00 84.50 98 ILE A C 1
ATOM 767 O O . ILE A 1 98 ? -12.595 1.349 12.264 1.00 84.50 98 ILE A O 1
ATOM 771 N N . LYS A 1 99 ? -11.530 3.195 11.529 1.00 81.38 99 LYS A N 1
ATOM 772 C CA . LYS A 1 99 ? -11.696 3.980 12.756 1.00 81.38 99 LYS A CA 1
ATOM 773 C C . LYS A 1 99 ? -13.168 4.290 13.037 1.00 81.38 99 LYS A C 1
ATOM 775 O O . LYS A 1 99 ? -13.581 4.178 14.187 1.00 81.38 99 LYS A O 1
ATOM 780 N N . GLU A 1 100 ? -13.940 4.648 12.013 1.00 83.12 100 GLU A N 1
ATOM 781 C CA . GLU A 1 100 ? -15.356 5.016 12.149 1.00 83.12 100 GLU A CA 1
ATOM 782 C C . GLU A 1 100 ? -16.294 3.805 12.203 1.00 83.12 100 GLU A C 1
ATOM 784 O O . GLU A 1 100 ? -17.175 3.734 13.056 1.00 83.12 100 GLU A O 1
ATOM 789 N N . SER A 1 101 ? -16.122 2.848 11.286 1.00 80.88 101 SER A N 1
ATOM 790 C CA . SER A 1 101 ? -17.070 1.747 11.063 1.00 80.88 101 SER A CA 1
ATOM 791 C C . SER A 1 101 ? -16.627 0.408 11.661 1.00 80.88 101 SER A C 1
ATOM 793 O O . SER A 1 101 ? -17.405 -0.547 11.675 1.00 80.88 101 SER A O 1
ATOM 795 N N . GLY A 1 102 ? -15.395 0.326 12.166 1.00 79.25 102 GLY A N 1
ATOM 796 C CA . GLY A 1 102 ? -14.796 -0.908 12.664 1.00 79.25 102 GLY A CA 1
ATOM 797 C C . GLY A 1 102 ? -14.170 -1.765 11.558 1.00 79.25 102 GLY A C 1
ATOM 798 O O . GLY A 1 102 ? -14.467 -1.634 10.370 1.00 79.25 102 GLY A O 1
ATOM 799 N N . ALA A 1 103 ? -13.281 -2.676 11.966 1.00 78.75 103 ALA A N 1
ATOM 800 C CA . ALA A 1 103 ? -12.519 -3.529 11.049 1.00 78.75 103 ALA A CA 1
ATOM 801 C C . ALA A 1 103 ? -13.405 -4.462 10.203 1.00 78.75 103 ALA A C 1
ATOM 803 O O . ALA A 1 103 ? -13.042 -4.790 9.078 1.00 78.75 103 ALA A O 1
ATOM 804 N N . ASP A 1 104 ? -14.570 -4.850 10.723 1.00 77.94 104 ASP A N 1
ATOM 805 C CA . ASP A 1 104 ? -15.486 -5.774 10.053 1.00 77.94 104 ASP A CA 1
ATOM 806 C C . ASP A 1 104 ? -16.091 -5.152 8.781 1.00 77.94 104 ASP A C 1
ATOM 808 O O . ASP A 1 104 ? -15.938 -5.671 7.675 1.00 77.94 104 ASP A O 1
ATOM 812 N N . LYS A 1 105 ? -16.643 -3.937 8.893 1.00 76.44 105 LYS A N 1
ATOM 813 C CA . LYS A 1 105 ? -17.168 -3.187 7.740 1.00 76.44 105 LYS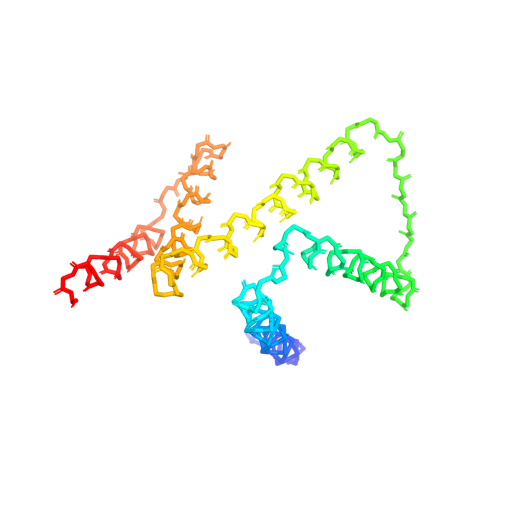 A CA 1
ATOM 814 C C . LYS A 1 105 ? -16.073 -2.783 6.750 1.00 76.44 105 LYS A C 1
ATOM 816 O O . LYS A 1 105 ? -16.305 -2.776 5.542 1.00 76.44 105 LYS A O 1
ATOM 821 N N . ALA A 1 106 ? -14.865 -2.491 7.228 1.00 81.12 106 ALA A N 1
ATOM 822 C CA . ALA A 1 106 ? -13.734 -2.210 6.346 1.00 81.12 106 ALA A CA 1
ATOM 823 C C . ALA A 1 106 ? -13.302 -3.446 5.534 1.00 81.12 106 ALA A C 1
ATOM 825 O O . ALA A 1 106 ? -12.950 -3.315 4.361 1.00 81.12 106 ALA A O 1
ATOM 826 N N . ALA A 1 107 ? -13.377 -4.649 6.115 1.00 79.19 107 ALA A N 1
ATOM 827 C CA . ALA A 1 107 ? -13.087 -5.899 5.409 1.00 79.19 107 ALA A CA 1
ATOM 828 C C . ALA A 1 107 ? -14.103 -6.194 4.289 1.00 79.19 107 ALA A C 1
ATOM 830 O O . ALA A 1 107 ? -13.752 -6.775 3.254 1.00 79.19 107 ALA A O 1
ATOM 831 N N . ILE A 1 108 ? -15.352 -5.756 4.465 1.00 77.44 108 ILE A N 1
ATOM 832 C CA . ILE A 1 108 ? -16.382 -5.808 3.421 1.00 77.44 108 ILE A CA 1
ATOM 833 C C . ILE A 1 108 ? -15.992 -4.891 2.248 1.00 77.44 108 ILE A C 1
ATOM 835 O O . ILE A 1 108 ? -16.026 -5.322 1.096 1.00 77.44 108 ILE A O 1
ATOM 839 N N . ALA A 1 109 ? -15.537 -3.666 2.527 1.00 82.38 109 ALA A N 1
ATOM 840 C CA . ALA A 1 109 ? -15.109 -2.719 1.494 1.00 82.38 109 ALA A CA 1
ATOM 841 C C . ALA A 1 109 ? -13.885 -3.208 0.695 1.00 82.38 109 ALA A C 1
ATOM 843 O O . ALA A 1 109 ? -13.877 -3.126 -0.532 1.00 82.38 109 ALA A O 1
ATOM 844 N N . THR A 1 110 ? -12.870 -3.775 1.353 1.00 82.25 110 THR A N 1
ATOM 845 C CA . THR A 1 110 ? -11.671 -4.283 0.656 1.00 82.25 110 THR A CA 1
ATOM 846 C C . THR A 1 110 ? -11.955 -5.525 -0.188 1.00 82.25 110 THR A C 1
ATOM 848 O O . THR A 1 110 ? -11.319 -5.725 -1.223 1.00 82.25 110 THR A O 1
ATOM 851 N N . SER A 1 111 ? -12.960 -6.324 0.186 1.00 81.81 111 SER A N 1
ATOM 852 C CA . SER A 1 111 ? -13.418 -7.471 -0.613 1.00 81.81 111 SER A CA 1
ATOM 853 C C . SER A 1 111 ? -14.064 -7.049 -1.944 1.00 81.81 111 SER A C 1
ATOM 855 O O . SER A 1 111 ? -14.147 -7.867 -2.859 1.00 81.81 111 SER A O 1
ATOM 857 N N . LEU A 1 112 ? -14.493 -5.786 -2.085 1.00 81.94 112 LEU A N 1
ATOM 858 C CA . LEU A 1 112 ? -15.026 -5.239 -3.339 1.00 81.94 112 LEU A CA 1
ATOM 859 C C . LEU A 1 112 ? -13.928 -4.826 -4.328 1.00 81.94 112 LEU A C 1
ATOM 861 O O . LEU A 1 112 ? -14.201 -4.743 -5.526 1.00 81.94 112 LEU A O 1
ATOM 865 N N . PHE A 1 113 ? -12.690 -4.599 -3.874 1.00 85.31 113 PHE A N 1
ATOM 866 C CA . PHE A 1 113 ? -11.604 -4.142 -4.751 1.00 85.31 113 PHE A CA 1
ATOM 867 C C . PHE A 1 113 ? -11.354 -5.079 -5.944 1.00 85.31 113 PHE A C 1
ATOM 869 O O . PHE A 1 113 ? -11.287 -4.572 -7.066 1.00 85.31 113 PHE A O 1
ATOM 876 N N . PRO A 1 114 ? -11.292 -6.420 -5.782 1.00 84.25 114 PRO A N 1
ATOM 877 C CA . PRO A 1 114 ? -11.137 -7.327 -6.917 1.00 84.25 114 PRO A CA 1
ATOM 878 C C . PRO A 1 114 ? -12.309 -7.260 -7.905 1.00 84.25 114 PRO A C 1
ATOM 880 O O . PRO A 1 114 ? -12.090 -7.361 -9.108 1.00 84.25 114 PRO A O 1
ATOM 883 N N . ILE A 1 115 ? -13.544 -7.056 -7.426 1.00 82.50 115 ILE A N 1
ATOM 884 C CA . ILE A 1 115 ? -14.726 -6.934 -8.296 1.00 82.50 115 ILE A CA 1
ATOM 885 C C . ILE A 1 115 ? -14.607 -5.677 -9.162 1.00 82.50 115 ILE A C 1
ATOM 887 O O . ILE A 1 115 ? -14.780 -5.747 -10.379 1.00 82.50 115 ILE A O 1
ATOM 891 N N . VAL A 1 116 ? -14.280 -4.538 -8.547 1.00 84.25 116 VAL A N 1
ATOM 892 C CA . VAL A 1 116 ? -14.094 -3.267 -9.263 1.00 84.25 116 VAL A CA 1
ATOM 893 C C . VAL A 1 116 ? -12.941 -3.375 -10.263 1.00 84.25 116 VAL A C 1
ATOM 895 O O . VAL A 1 116 ? -13.078 -2.929 -11.401 1.00 84.25 116 VAL A O 1
ATOM 898 N N . ALA A 1 117 ? -11.841 -4.029 -9.881 1.00 84.62 117 ALA A N 1
ATOM 899 C CA . ALA A 1 117 ? -10.710 -4.269 -10.771 1.00 84.62 117 ALA A CA 1
ATOM 900 C C . ALA A 1 117 ? -11.107 -5.097 -12.004 1.00 84.62 117 ALA A C 1
ATOM 902 O O . ALA A 1 117 ? -10.746 -4.730 -13.121 1.00 84.62 117 ALA A O 1
ATOM 903 N N . ILE A 1 118 ? -11.888 -6.171 -11.827 1.00 81.44 118 ILE A N 1
ATOM 904 C CA . ILE A 1 118 ? -12.388 -6.984 -12.945 1.00 81.44 118 ILE A CA 1
ATOM 905 C C . ILE A 1 118 ? -13.319 -6.161 -13.840 1.00 81.44 118 ILE A C 1
ATOM 907 O O . ILE A 1 118 ? -13.174 -6.223 -15.058 1.00 81.44 118 ILE A O 1
ATOM 911 N N . MET A 1 119 ? -14.228 -5.365 -13.267 1.00 83.25 119 MET A N 1
ATOM 912 C CA . MET A 1 119 ? -15.131 -4.515 -14.052 1.00 83.25 119 MET A CA 1
ATOM 913 C C . MET A 1 119 ? -14.359 -3.522 -14.924 1.00 83.25 119 MET A C 1
ATOM 915 O O . MET A 1 119 ? -14.574 -3.480 -16.134 1.00 83.25 119 MET A O 1
ATOM 919 N N . ILE A 1 120 ? -13.414 -2.778 -14.346 1.00 84.44 120 ILE A N 1
ATOM 920 C CA . ILE A 1 120 ? -12.593 -1.817 -15.098 1.00 84.44 120 ILE A CA 1
ATOM 921 C C . ILE A 1 120 ? -11.753 -2.540 -16.158 1.00 84.44 120 ILE A C 1
ATOM 923 O O . ILE A 1 120 ? -11.716 -2.108 -17.310 1.00 84.44 120 ILE A O 1
ATOM 927 N N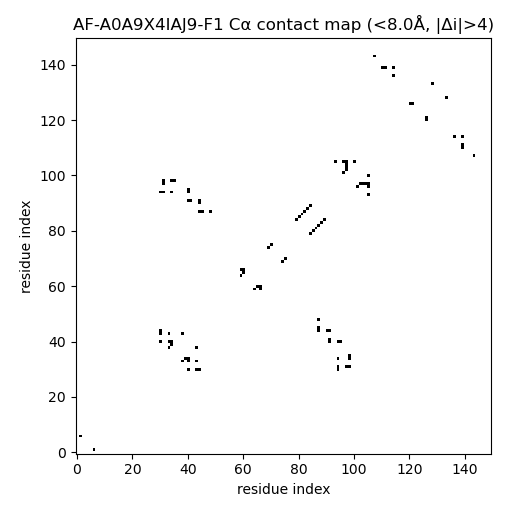 . SER A 1 121 ? -11.134 -3.670 -15.798 1.00 80.44 121 SER A N 1
ATOM 928 C CA . SER A 1 121 ? -10.349 -4.486 -16.731 1.00 80.44 121 SER A CA 1
ATOM 929 C C . SER A 1 121 ? -11.194 -4.964 -17.918 1.00 80.44 121 SER A C 1
ATOM 931 O O . SER A 1 121 ? -10.752 -4.869 -19.058 1.00 80.44 121 SER A O 1
ATOM 933 N N . SER A 1 122 ? -12.441 -5.385 -17.676 1.00 80.94 122 SER A N 1
ATOM 934 C CA . SER A 1 122 ? -13.368 -5.842 -18.722 1.00 80.94 122 SER A CA 1
ATOM 935 C C . SER A 1 122 ? -13.895 -4.738 -19.642 1.00 80.94 122 SER A C 1
ATOM 937 O O . SER A 1 122 ? -14.354 -5.036 -20.739 1.00 80.94 122 SER A O 1
ATOM 939 N N . VAL A 1 123 ? -13.856 -3.475 -19.205 1.00 81.38 123 VAL A N 1
ATOM 940 C CA . VAL A 1 123 ? -14.231 -2.321 -20.037 1.00 81.38 123 VAL A CA 1
ATOM 941 C C . VAL A 1 123 ? -13.039 -1.844 -20.872 1.00 81.38 123 VAL A C 1
ATOM 943 O O . VAL A 1 123 ? -13.222 -1.402 -22.001 1.00 81.38 123 VAL A O 1
ATOM 946 N N . MET A 1 124 ? -11.821 -1.921 -20.325 1.00 79.69 124 MET A N 1
ATOM 947 C CA . MET A 1 124 ? -10.599 -1.460 -20.998 1.00 79.69 124 MET A CA 1
ATOM 948 C C . MET A 1 124 ? -10.018 -2.486 -21.977 1.00 79.69 124 MET A C 1
ATOM 950 O O . MET A 1 124 ? -9.453 -2.108 -23.000 1.00 79.69 124 MET A O 1
ATOM 954 N N . GLN A 1 125 ? -10.123 -3.775 -21.663 1.00 69.38 125 GLN A N 1
ATOM 955 C CA . GLN A 1 125 ? -9.811 -4.873 -22.574 1.00 69.38 125 GLN A CA 1
ATOM 956 C C . GLN A 1 125 ? -11.142 -5.443 -23.055 1.00 69.38 125 GLN A C 1
ATOM 958 O O . GLN A 1 125 ? -11.992 -5.703 -22.215 1.00 69.38 125 GLN A O 1
ATOM 963 N N . GLU A 1 126 ? -11.332 -5.663 -24.361 1.00 64.94 126 GLU A N 1
ATOM 964 C CA . GLU A 1 126 ? -12.485 -6.384 -24.939 1.00 64.94 126 GLU A CA 1
ATOM 965 C C . GLU A 1 126 ? -12.505 -7.847 -24.445 1.00 64.94 126 GLU A C 1
ATOM 967 O O . GLU A 1 126 ? -12.173 -8.797 -25.156 1.00 64.94 126 GLU A O 1
ATOM 972 N N . TYR A 1 127 ? -12.778 -8.034 -23.156 1.00 60.88 127 TYR A N 1
ATOM 973 C CA . TYR A 1 127 ? -12.455 -9.251 -22.438 1.00 60.88 127 TYR A CA 1
ATOM 974 C C . TYR A 1 127 ? -13.568 -10.269 -22.654 1.00 60.88 127 TYR A C 1
ATOM 976 O O . TYR A 1 127 ? -14.706 -10.091 -22.215 1.00 60.88 127 TYR A O 1
ATOM 984 N N . HIS A 1 128 ? -13.234 -11.381 -23.303 1.00 61.81 128 HIS A N 1
ATOM 985 C CA . HIS A 1 128 ? -14.145 -12.510 -23.425 1.00 61.81 128 HIS A CA 1
ATOM 986 C C . HIS A 1 128 ? -14.321 -13.167 -22.050 1.00 61.81 128 HIS A C 1
ATOM 988 O O . HIS A 1 128 ? -13.426 -13.850 -21.549 1.00 61.81 128 HIS A O 1
ATOM 994 N N . PHE A 1 129 ? -15.478 -12.940 -21.423 1.00 61.06 129 PHE A N 1
ATOM 995 C CA . PHE A 1 129 ? -15.840 -13.551 -20.145 1.00 61.06 129 PHE A CA 1
ATOM 996 C C . PHE A 1 129 ? -15.751 -15.078 -20.237 1.00 61.06 129 PHE A C 1
ATOM 998 O O . PHE A 1 129 ? -16.580 -15.737 -20.860 1.00 61.06 129 PHE A O 1
ATOM 1005 N N . ASN A 1 130 ? -14.734 -15.648 -19.594 1.00 68.88 130 ASN A N 1
ATOM 1006 C CA . ASN A 1 130 ? -14.601 -17.088 -19.437 1.00 68.88 130 ASN A CA 1
ATOM 1007 C C . ASN A 1 130 ? -15.434 -17.553 -18.228 1.00 68.88 130 ASN A C 1
ATOM 1009 O O . ASN A 1 130 ? -15.566 -16.821 -17.241 1.00 68.88 130 ASN A O 1
ATOM 1013 N N . LEU A 1 131 ? -15.968 -18.779 -18.274 1.00 71.94 131 LEU A N 1
ATOM 1014 C CA . LEU A 1 131 ? -16.866 -19.333 -17.248 1.00 71.94 131 LEU A CA 1
ATOM 1015 C C . LEU A 1 131 ? -16.263 -19.246 -15.829 1.00 71.94 131 LEU A C 1
ATOM 1017 O O . LEU A 1 131 ? -16.965 -18.978 -14.856 1.00 71.94 131 LEU A O 1
ATOM 1021 N N . PHE A 1 132 ? -14.941 -19.403 -15.724 1.00 73.81 132 PHE A N 1
ATOM 1022 C CA . PHE A 1 132 ? -14.191 -19.303 -14.469 1.00 73.81 132 PHE A CA 1
ATOM 1023 C C . PHE A 1 132 ? -14.215 -17.901 -13.838 1.00 73.81 132 PHE A C 1
ATOM 1025 O O . PHE A 1 132 ? -14.317 -17.797 -12.615 1.00 73.81 132 PHE A O 1
ATOM 1032 N N . SER A 1 133 ? -14.186 -16.827 -14.634 1.00 69.12 133 SER A N 1
ATOM 1033 C CA . SER A 1 133 ? -14.308 -15.457 -14.109 1.00 69.12 133 SER A CA 1
ATOM 1034 C C . SER A 1 133 ? -15.701 -15.207 -13.530 1.00 69.12 133 SER A C 1
ATOM 1036 O O . SER A 1 133 ? -15.826 -14.566 -12.488 1.00 69.12 133 SER A O 1
ATOM 1038 N N . GLY A 1 134 ? -16.744 -15.773 -14.151 1.00 74.62 134 GLY A N 1
ATOM 1039 C CA . GLY A 1 134 ? -18.119 -15.697 -13.647 1.00 74.62 134 GLY A CA 1
ATOM 1040 C C . GLY A 1 134 ? -18.291 -16.376 -12.284 1.00 74.62 134 GLY A C 1
ATOM 1041 O O . GLY A 1 134 ? -18.887 -15.797 -11.377 1.00 74.62 134 GLY A O 1
ATOM 1042 N N . ILE A 1 135 ? -17.699 -17.562 -12.105 1.00 80.31 135 ILE A N 1
ATOM 1043 C CA . ILE A 1 135 ? -17.718 -18.287 -10.821 1.00 80.31 135 ILE A CA 1
ATOM 1044 C C . ILE A 1 135 ? -16.981 -17.494 -9.731 1.00 80.31 135 ILE A C 1
ATOM 1046 O O . ILE A 1 135 ? -17.466 -17.404 -8.602 1.00 80.31 135 ILE A O 1
ATOM 1050 N N . GLY A 1 136 ? -15.839 -16.882 -10.064 1.00 77.00 136 GLY A N 1
ATOM 1051 C CA . GLY A 1 136 ? -15.091 -16.029 -9.137 1.00 77.00 136 GLY A CA 1
ATOM 1052 C C . GLY A 1 136 ? -15.911 -14.831 -8.653 1.00 77.00 136 GLY A C 1
ATOM 1053 O O . GLY A 1 136 ? -15.995 -14.591 -7.449 1.00 77.00 136 GLY A O 1
ATOM 1054 N N . ILE A 1 137 ? -16.582 -14.127 -9.571 1.00 77.56 137 ILE A N 1
ATOM 1055 C CA . ILE A 1 137 ? -17.462 -12.996 -9.230 1.00 77.56 137 ILE A CA 1
ATOM 1056 C C . ILE A 1 137 ? -18.620 -13.465 -8.340 1.00 77.56 137 ILE A C 1
ATOM 1058 O O . ILE A 1 137 ? -18.892 -12.837 -7.315 1.00 77.56 137 ILE A O 1
ATOM 1062 N N . PHE A 1 138 ? -19.257 -14.591 -8.679 1.00 81.62 138 PHE A N 1
ATOM 1063 C CA . PHE A 1 138 ? -20.353 -15.157 -7.891 1.00 81.62 138 PHE A CA 1
ATOM 1064 C C . PHE A 1 138 ? -19.927 -15.502 -6.458 1.00 81.62 138 PHE A C 1
ATOM 1066 O O . PHE A 1 138 ? -20.637 -15.166 -5.516 1.00 81.62 138 PHE A O 1
ATOM 1073 N N . LEU A 1 139 ? -18.752 -16.113 -6.272 1.00 80.25 139 LEU A N 1
ATOM 1074 C CA . LEU A 1 139 ? -18.225 -16.456 -4.945 1.00 80.25 139 LEU A CA 1
ATOM 1075 C C . LEU A 1 139 ? -17.954 -15.219 -4.077 1.00 80.25 139 LEU A C 1
ATOM 1077 O O . LEU A 1 139 ? -18.261 -15.232 -2.882 1.00 80.25 139 LEU A O 1
ATOM 1081 N N . ILE A 1 140 ? -17.413 -14.143 -4.659 1.00 78.50 140 ILE A N 1
ATOM 1082 C CA . ILE A 1 140 ? -17.184 -12.894 -3.916 1.00 78.50 140 ILE A CA 1
ATOM 1083 C C . ILE A 1 140 ? -18.529 -12.260 -3.532 1.00 78.50 140 ILE A C 1
ATOM 1085 O O . ILE A 1 140 ? -18.702 -11.818 -2.394 1.00 78.50 140 ILE A O 1
ATOM 1089 N N . PHE A 1 141 ? -19.505 -12.278 -4.443 1.00 77.94 141 PHE A N 1
ATOM 1090 C CA . PHE A 1 141 ? -20.850 -11.770 -4.173 1.00 77.94 141 PHE A CA 1
ATOM 1091 C C . PHE A 1 141 ? -21.578 -12.595 -3.104 1.00 77.94 141 PHE A C 1
ATOM 1093 O O . PHE A 1 141 ? -22.213 -12.039 -2.212 1.00 77.94 141 PHE A O 1
ATOM 1100 N N . PHE A 1 142 ? -21.433 -13.921 -3.138 1.00 81.00 142 PHE A N 1
ATOM 1101 C CA . PHE A 1 142 ? -21.994 -14.827 -2.139 1.00 81.00 142 PHE A CA 1
ATOM 1102 C C . PHE A 1 142 ? -21.430 -14.551 -0.741 1.00 81.00 142 PHE A C 1
ATOM 1104 O O . PHE A 1 142 ? -22.188 -14.483 0.227 1.00 81.00 142 PHE A O 1
ATOM 1111 N N . ARG A 1 143 ? -20.116 -14.313 -0.632 1.00 78.69 143 ARG A N 1
ATOM 1112 C CA . ARG A 1 143 ? -19.488 -13.877 0.625 1.00 78.69 143 ARG A CA 1
ATOM 1113 C C . ARG A 1 143 ? -20.090 -12.564 1.133 1.00 78.69 143 ARG A C 1
ATOM 1115 O O . ARG A 1 143 ? -20.394 -12.469 2.317 1.00 78.69 143 ARG A O 1
ATOM 1122 N N . PHE A 1 144 ? -20.302 -11.588 0.250 1.00 73.81 144 PHE A N 1
ATOM 1123 C CA . PHE A 1 144 ? -20.924 -10.307 0.604 1.00 73.81 144 PHE A CA 1
ATOM 1124 C C . PHE A 1 144 ? -22.357 -10.487 1.133 1.00 73.81 144 PHE A C 1
ATOM 1126 O O . PHE A 1 144 ? -22.746 -9.877 2.127 1.00 73.81 144 PHE A O 1
ATOM 1133 N N . LEU A 1 145 ? -23.130 -11.370 0.497 1.00 73.75 145 LEU A N 1
ATOM 1134 C CA . LEU A 1 145 ? -24.530 -11.626 0.833 1.00 73.75 145 LEU A CA 1
ATOM 1135 C C . LEU A 1 145 ? -24.683 -12.391 2.158 1.00 73.75 145 LEU A C 1
ATOM 1137 O O . LEU A 1 145 ? -25.565 -12.070 2.949 1.00 73.75 145 LEU A O 1
ATOM 1141 N N . CYS A 1 146 ? -23.790 -13.345 2.435 1.00 70.31 146 CYS A N 1
ATOM 1142 C CA . CYS A 1 146 ? -23.769 -14.100 3.692 1.00 70.31 146 CYS A CA 1
ATOM 1143 C C . CYS A 1 146 ? 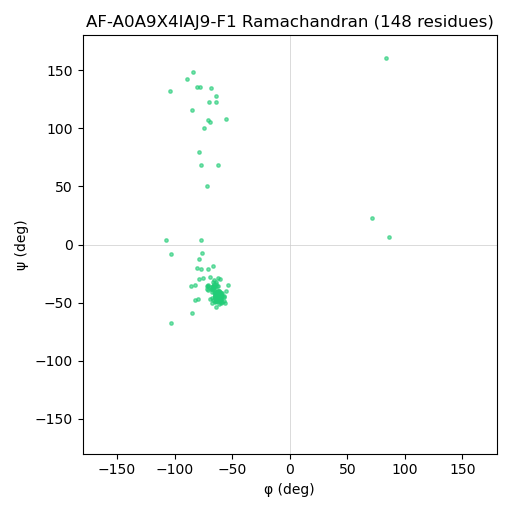-23.422 -13.209 4.901 1.00 70.31 146 CYS A C 1
ATOM 1145 O O . CYS A 1 146 ? -24.009 -13.359 5.967 1.00 70.31 146 CYS A O 1
ATOM 1147 N N . GLN A 1 147 ? -22.518 -12.238 4.726 1.00 66.94 147 GLN A N 1
ATOM 1148 C CA . GLN A 1 147 ? -22.104 -11.323 5.797 1.00 66.94 147 GLN A CA 1
ATOM 1149 C C . GLN A 1 147 ? -23.132 -10.212 6.083 1.00 66.94 147 GLN A C 1
ATOM 1151 O O . GLN A 1 147 ? -23.136 -9.656 7.170 1.00 66.94 147 GLN A O 1
ATOM 1156 N N . SER A 1 148 ? -24.029 -9.900 5.139 1.00 64.69 148 SER A N 1
ATOM 1157 C CA . SER A 1 148 ? -25.117 -8.926 5.340 1.00 64.69 148 SER A CA 1
ATOM 1158 C C . SER A 1 148 ? -26.314 -9.479 6.134 1.00 64.69 148 SER A C 1
ATOM 1160 O O . SER A 1 148 ? -27.195 -8.702 6.501 1.00 64.69 148 SER A O 1
ATOM 1162 N N . PHE A 1 149 ? -26.389 -10.797 6.339 1.00 58.28 149 PHE A N 1
ATOM 1163 C CA . PHE A 1 149 ? -27.496 -11.488 7.018 1.00 58.28 149 PHE A CA 1
ATOM 1164 C C . PHE A 1 149 ? -27.133 -12.002 8.426 1.00 58.28 149 PHE A C 1
ATOM 1166 O O . PHE A 1 149 ? -27.963 -12.655 9.062 1.00 58.28 149 PHE A O 1
ATOM 1173 N N . LEU A 1 150 ? -25.918 -11.708 8.898 1.00 53.16 150 LEU A N 1
ATOM 1174 C CA . LEU A 1 150 ? -25.360 -12.063 10.209 1.00 53.16 150 LEU A CA 1
ATOM 1175 C C . LEU A 1 150 ? -25.130 -10.792 11.035 1.00 53.16 150 LEU A C 1
ATOM 1177 O O . LEU A 1 150 ? -25.391 -10.848 12.256 1.00 53.16 150 LEU A O 1
#

InterPro domains:
  IPR000620 EamA domain [PF00892] (11-142)
  IPR037185 Multidrug transporter EmrE superfamily [SSF103481] (56-141)
  IPR050638 Amino Acid and Vitamin Transporters [PTHR32322] (7-141)

Foldseek 3Di:
DDDPVVVVVVVVVVVVVVVVVVVVVVVLVVLLVCVLVVNQSLVVLVVVLVVVVVVVVVVCVVVVHPPPPPPDPVSVVVVCCCCPVVRRVVSSVLSVCCNPVNPLVSVLVVLCVVVVVVVVVVVVDVDDDDPVVVVVNVVSVVVSVVSVVD

Mean predicted aligned error: 8.64 Å

Secondary structure (DSSP, 8-state):
---HHHHHHHHHHHHHHHHHHHHHHHHHHHHHHHHHTT--HHHHHHHHHHHHHHHHHHHHHHTT--------HHHHHHHHHIIIIIIIIHHHHHHHHHHHHHHHHHHHHHHTHHHHHHHHHHHHTT----HHHHHHHHHHHHHHHHHTT-

Solvent-accessible surface area (backbone atoms only — not comparable to full-atom values): 8594 Å² total; per-residue (Å²): 133,89,53,72,70,56,55,59,50,48,56,52,50,52,54,51,52,54,52,51,53,52,53,50,52,53,49,52,52,52,53,53,51,45,45,71,73,70,47,58,55,62,63,57,48,50,54,51,51,52,53,51,49,51,53,50,52,54,50,41,59,73,73,68,55,80,84,78,77,64,92,43,70,68,52,54,51,51,51,50,48,44,53,44,56,64,42,51,51,44,49,40,53,51,51,51,42,27,72,76,64,33,64,69,57,39,53,56,58,60,65,43,49,63,56,54,50,51,54,53,48,47,72,76,38,95,57,80,85,48,74,69,59,56,52,52,54,49,52,55,51,49,55,55,54,58,63,74,76,110

pLDDT: mean 82.54, std 10.04, range [44.84, 95.06]

Radius of gyration: 19.36 Å; Cα contacts (8 Å, |Δi|>4): 54; chains: 1; bounding box: 49×47×46 Å

Sequence (150 aa):
MFNYQQINSIWKGVLYTVIATYLVSIGNIMSSHMSKQGIDVVSSTSWGLIYGGIISAIMVLYCGYDFTVILSVEYILSLLYLSIFCTAVAFILYLNLIKESGADKAAIATSLFPIVAIMISSVMQEYHFNLFSGIGIFLIFFRFLCQSFL